Protein AF-A0A9D1LBN2-F1 (afdb_monomer)

InterPro domains:
  IPR000238 Ribosome-binding factor A [MF_00003] (2-89)
  IPR000238 Ribosome-binding factor A [PF02033] (3-90)
  IPR000238 Ribosome-binding factor A [PTHR33515] (2-89)
  IPR000238 Ribosome-binding factor A [TIGR00082] (3-89)
  IPR015946 K homology domain-like, alpha/beta [G3DSA:3.30.300.20] (1-90)
  IPR023799 Ribosome-binding factor A domain superfamily [SSF89919] (3-90)

Mean predicted aligned error: 8.24 Å

Foldseek 3Di:
DDPQVVVFVVLQVLLQVCCQPVVPDPLQPNPKHFPGWDADPVNQAIETDIDGPDDPRSVVVVVVVCVVCQVVSQVSCVVVDVDPHHHRYD

Structure (mmCIF, N/CA/C/O backbone):
data_AF-A0A9D1LBN2-F1
#
_entry.id   AF-A0A9D1LBN2-F1
#
loop_
_atom_site.group_PDB
_atom_site.id
_atom_site.type_symbol
_atom_site.label_atom_id
_atom_site.label_alt_id
_atom_site.label_comp_id
_atom_site.label_asym_id
_atom_site.label_entity_id
_atom_site.label_seq_id
_atom_site.pdbx_PDB_ins_code
_atom_site.Cartn_x
_atom_site.Cartn_y
_atom_site.Cartn_z
_atom_site.occupancy
_atom_site.B_iso_or_equiv
_atom_site.auth_seq_id
_atom_site.auth_comp_id
_atom_site.auth_asym_id
_atom_site.auth_atom_id
_atom_site.pdbx_PDB_model_num
ATOM 1 N N . MET A 1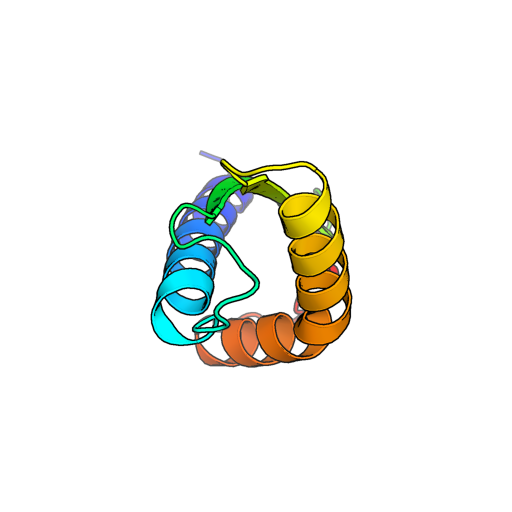 1 ? 14.596 13.517 -13.735 1.00 49.50 1 MET A N 1
ATOM 2 C CA . MET A 1 1 ? 13.243 12.919 -13.725 1.00 49.50 1 MET A CA 1
ATOM 3 C C . MET A 1 1 ? 13.398 11.422 -13.884 1.00 49.50 1 MET A C 1
ATOM 5 O O . MET A 1 1 ? 13.519 10.922 -15.000 1.00 49.50 1 MET A O 1
ATOM 9 N N . ASP A 1 2 ? 13.484 10.725 -12.761 1.00 73.31 2 ASP A N 1
ATOM 10 C CA . ASP A 1 2 ? 13.711 9.288 -12.705 1.00 73.31 2 ASP A CA 1
ATOM 11 C C . ASP A 1 2 ? 12.483 8.528 -13.220 1.00 73.31 2 ASP A C 1
ATOM 13 O O . ASP A 1 2 ? 11.339 8.829 -12.873 1.00 73.31 2 ASP A O 1
ATOM 17 N N . ARG A 1 3 ? 12.714 7.518 -14.067 1.00 70.69 3 ARG A N 1
ATOM 18 C CA . ARG A 1 3 ? 11.663 6.677 -14.675 1.00 70.69 3 ARG A CA 1
ATOM 19 C C . ARG A 1 3 ? 10.722 6.086 -13.618 1.00 70.69 3 ARG A C 1
ATOM 21 O O . ARG A 1 3 ? 9.522 5.960 -13.840 1.00 70.69 3 ARG A O 1
ATOM 28 N N . THR A 1 4 ? 11.283 5.784 -12.454 1.00 75.38 4 THR A N 1
ATOM 29 C CA . THR A 1 4 ? 10.618 5.250 -11.268 1.00 75.38 4 THR A CA 1
ATOM 30 C C . THR A 1 4 ? 9.576 6.204 -10.689 1.00 75.38 4 THR A C 1
ATOM 32 O O . THR A 1 4 ? 8.519 5.762 -10.257 1.00 75.38 4 THR A O 1
ATOM 35 N N . GLU A 1 5 ? 9.834 7.510 -10.711 1.00 78.31 5 GLU A N 1
ATOM 36 C CA . GLU A 1 5 ? 8.941 8.522 -10.135 1.00 78.31 5 GLU A CA 1
ATOM 37 C C . GLU A 1 5 ? 7.690 8.717 -11.001 1.00 78.31 5 GLU A C 1
ATOM 39 O O . GLU A 1 5 ? 6.573 8.799 -10.491 1.00 78.31 5 GLU A O 1
ATOM 44 N N 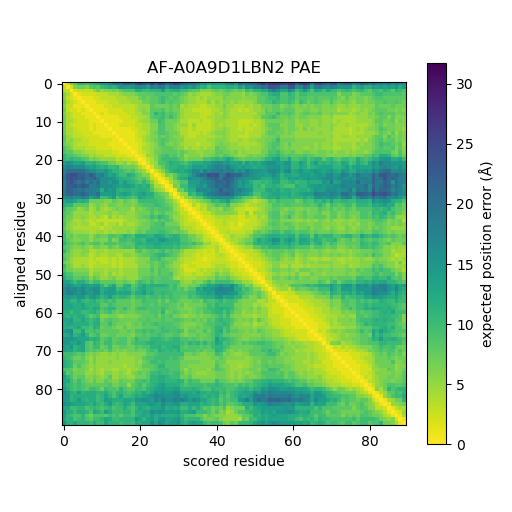. ARG A 1 6 ? 7.861 8.665 -12.331 1.00 78.44 6 ARG A N 1
ATOM 45 C CA . ARG A 1 6 ? 6.741 8.620 -13.285 1.00 78.44 6 ARG A CA 1
ATOM 46 C C . ARG A 1 6 ? 5.860 7.389 -13.068 1.00 78.44 6 ARG A C 1
ATOM 48 O O . ARG A 1 6 ? 4.642 7.515 -13.008 1.00 78.44 6 ARG A O 1
ATOM 55 N N . ILE A 1 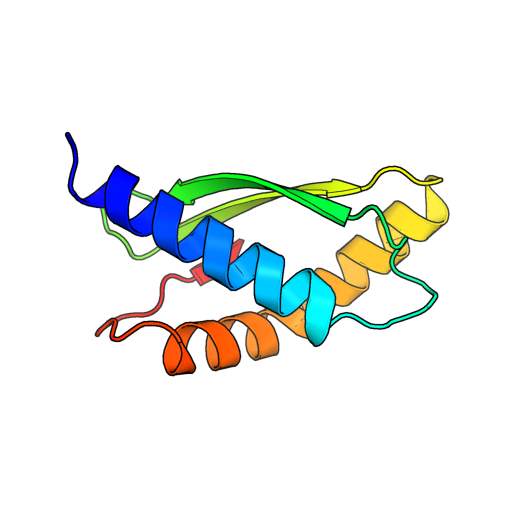7 ? 6.472 6.215 -12.909 1.00 79.69 7 ILE A N 1
ATOM 56 C CA . ILE A 1 7 ? 5.749 4.960 -12.643 1.00 79.69 7 ILE A CA 1
ATOM 57 C C . ILE A 1 7 ? 5.037 5.025 -11.284 1.00 79.69 7 ILE A C 1
ATOM 59 O O . ILE A 1 7 ? 3.889 4.603 -11.180 1.00 79.69 7 ILE A O 1
ATOM 63 N N . ALA A 1 8 ? 5.679 5.585 -10.254 1.00 80.56 8 ALA A N 1
ATOM 64 C CA . ALA A 1 8 ? 5.077 5.756 -8.934 1.00 80.56 8 ALA A CA 1
ATOM 65 C C . ALA A 1 8 ? 3.854 6.687 -8.971 1.00 80.56 8 ALA A C 1
ATOM 67 O O . ALA A 1 8 ? 2.846 6.393 -8.328 1.00 80.56 8 ALA A O 1
ATOM 68 N N . GLY A 1 9 ? 3.915 7.776 -9.744 1.00 83.06 9 GLY A N 1
ATOM 69 C CA . GLY A 1 9 ? 2.784 8.683 -9.953 1.00 83.06 9 GLY A CA 1
ATOM 70 C C . GLY A 1 9 ? 1.588 7.990 -10.610 1.00 83.06 9 GLY A C 1
ATOM 71 O O . GLY A 1 9 ? 0.465 8.087 -10.109 1.00 83.06 9 GLY A O 1
ATOM 72 N N . GLU A 1 10 ? 1.838 7.220 -11.670 1.00 81.50 10 GLU A N 1
ATOM 73 C CA . GLU A 1 10 ? 0.803 6.438 -12.358 1.00 81.50 10 GLU A CA 1
ATOM 74 C C . GLU A 1 10 ? 0.210 5.356 -11.445 1.00 81.50 10 GLU A C 1
ATOM 76 O O . GLU A 1 10 ? -1.014 5.244 -11.327 1.00 81.50 10 GLU A O 1
ATOM 81 N N . MET A 1 11 ? 1.054 4.619 -10.711 1.00 80.19 11 MET A N 1
ATOM 82 C CA . MET A 1 11 ? 0.592 3.647 -9.715 1.00 80.19 11 MET A CA 1
ATOM 83 C C . MET A 1 11 ? -0.258 4.299 -8.637 1.00 80.19 11 MET A C 1
ATOM 85 O O . MET A 1 11 ? -1.280 3.738 -8.259 1.00 80.19 11 MET A O 1
ATOM 89 N N . ARG A 1 12 ? 0.132 5.479 -8.145 1.00 82.69 12 ARG A N 1
ATOM 90 C CA . ARG A 1 12 ? -0.620 6.190 -7.108 1.00 82.69 12 ARG A CA 1
ATOM 91 C C . ARG A 1 12 ? -2.016 6.525 -7.597 1.00 82.69 12 ARG A C 1
ATOM 93 O O . ARG A 1 12 ? -2.978 6.333 -6.862 1.00 82.69 12 ARG A O 1
ATOM 100 N N . ARG A 1 13 ? -2.131 7.001 -8.834 1.00 83.06 13 ARG A N 1
ATOM 101 C CA . ARG A 1 13 ? -3.422 7.341 -9.429 1.00 83.06 13 ARG A CA 1
ATOM 102 C C . ARG A 1 13 ? -4.283 6.099 -9.649 1.00 83.06 13 ARG A C 1
ATOM 104 O O . ARG A 1 13 ? -5.448 6.109 -9.266 1.00 83.06 13 ARG A O 1
ATOM 111 N N . ALA A 1 14 ? -3.703 5.025 -10.184 1.00 80.31 14 ALA A N 1
ATOM 112 C CA . ALA A 1 14 ? -4.399 3.755 -10.378 1.00 80.31 14 ALA A CA 1
ATOM 113 C C . ALA A 1 14 ? -4.860 3.137 -9.047 1.00 80.31 14 ALA A C 1
ATOM 115 O O . ALA A 1 14 ? -6.009 2.717 -8.940 1.00 80.31 14 ALA A O 1
ATOM 116 N N . LEU A 1 15 ? -3.998 3.129 -8.027 1.00 78.00 15 LEU A N 1
ATOM 117 C CA . LEU A 1 15 ? -4.312 2.620 -6.691 1.00 78.00 15 LEU A CA 1
ATOM 118 C C . LEU A 1 15 ? -5.381 3.450 -5.994 1.00 78.00 15 LEU A C 1
ATOM 120 O O . LEU A 1 15 ? -6.289 2.866 -5.420 1.00 78.00 15 LEU A O 1
ATOM 124 N N . SER A 1 16 ? -5.311 4.781 -6.067 1.00 76.56 16 SER A N 1
ATOM 125 C CA . SER A 1 16 ? -6.369 5.648 -5.537 1.00 76.56 16 SER A CA 1
ATOM 126 C C . SER A 1 16 ? -7.714 5.376 -6.209 1.00 76.56 16 SER A C 1
ATOM 128 O O . SER A 1 16 ? -8.739 5.382 -5.536 1.00 76.56 16 SER A O 1
ATOM 130 N N . ASP A 1 17 ? -7.721 5.110 -7.516 1.00 78.44 17 ASP A N 1
ATOM 131 C CA . ASP A 1 17 ? -8.943 4.780 -8.250 1.00 78.44 17 ASP A CA 1
ATOM 132 C C . ASP A 1 17 ? -9.506 3.410 -7.838 1.00 78.44 17 ASP A C 1
ATOM 134 O O . ASP A 1 17 ? -10.694 3.304 -7.550 1.00 78.44 17 ASP A O 1
ATOM 138 N N . ILE A 1 18 ? -8.647 2.388 -7.712 1.00 76.50 18 ILE A N 1
ATOM 139 C CA . ILE A 1 18 ? -9.026 1.051 -7.220 1.00 76.50 18 ILE A CA 1
ATOM 140 C C . ILE A 1 18 ? -9.550 1.140 -5.782 1.00 76.50 18 ILE A C 1
ATOM 142 O O . ILE A 1 18 ? -10.591 0.574 -5.470 1.00 76.50 18 ILE A O 1
ATOM 146 N N . LEU A 1 19 ? -8.886 1.899 -4.905 1.00 72.81 19 LEU A N 1
ATOM 147 C CA . LEU A 1 19 ? -9.354 2.080 -3.530 1.00 72.81 19 LEU A CA 1
ATOM 148 C C . LEU A 1 19 ? -10.749 2.712 -3.483 1.00 72.81 19 LEU A C 1
ATOM 150 O O . LEU A 1 19 ? -11.559 2.355 -2.639 1.00 72.81 19 LEU A O 1
ATOM 154 N N . ARG A 1 20 ? -11.023 3.666 -4.377 1.00 68.62 20 ARG A N 1
ATOM 155 C CA . ARG A 1 20 ? -12.264 4.446 -4.363 1.00 68.62 20 ARG A CA 1
ATOM 156 C C . ARG A 1 20 ? -13.434 3.742 -5.056 1.00 68.62 20 ARG A C 1
ATOM 158 O O . ARG A 1 20 ? -14.573 3.939 -4.641 1.00 68.62 20 ARG A O 1
ATOM 165 N N . ASN A 1 21 ? -13.171 2.970 -6.112 1.00 65.88 21 ASN A N 1
ATOM 166 C CA . ASN A 1 21 ? -14.202 2.252 -6.872 1.00 65.88 21 ASN A CA 1
ATOM 167 C C . ASN A 1 21 ? -14.438 0.826 -6.372 1.00 65.88 21 ASN A C 1
ATOM 169 O O . ASN A 1 21 ? -15.589 0.400 -6.298 1.00 65.88 21 ASN A O 1
ATOM 173 N N . ASP A 1 22 ? -13.366 0.105 -6.048 1.00 59.38 22 ASP A N 1
ATOM 174 C CA . ASP A 1 22 ? -13.402 -1.330 -5.749 1.00 59.38 22 ASP A CA 1
ATOM 175 C C . ASP A 1 22 ? -13.483 -1.606 -4.243 1.00 59.38 22 ASP A C 1
ATOM 177 O O . ASP A 1 22 ? -14.153 -2.538 -3.806 1.00 59.38 22 ASP A O 1
ATOM 181 N N . LEU A 1 23 ? -12.869 -0.752 -3.417 1.00 60.12 23 LEU A N 1
ATOM 182 C CA . LEU A 1 23 ? -12.922 -0.862 -1.957 1.00 60.12 23 LEU A CA 1
ATOM 183 C C . LEU A 1 23 ? -14.142 -0.111 -1.389 1.00 60.12 23 LEU A C 1
ATOM 185 O O . LEU A 1 23 ? -14.029 0.868 -0.654 1.00 60.12 23 LEU A O 1
ATOM 189 N N . LYS A 1 24 ? -15.343 -0.585 -1.727 1.00 52.09 24 LYS A N 1
ATOM 190 C CA . LYS A 1 24 ? -16.590 -0.191 -1.052 1.00 52.09 24 LYS A CA 1
ATOM 191 C C . LYS A 1 24 ? -16.911 -1.180 0.062 1.00 52.09 24 LYS A C 1
ATOM 193 O O . LYS A 1 24 ? -17.878 -1.929 -0.034 1.00 52.09 24 LYS A O 1
ATOM 198 N N . ASP A 1 25 ? -16.095 -1.192 1.109 1.00 52.72 25 ASP A N 1
ATOM 199 C CA . ASP A 1 25 ? -16.417 -1.946 2.319 1.00 52.72 25 ASP A CA 1
ATOM 200 C C . ASP A 1 25 ? -16.704 -0.965 3.468 1.00 52.72 25 ASP A C 1
ATOM 202 O O . ASP A 1 25 ? -15.864 -0.108 3.739 1.00 52.72 25 ASP A O 1
ATOM 206 N N . PRO A 1 26 ? -17.860 -1.052 4.153 1.00 52.50 26 PRO A N 1
ATOM 207 C CA . PRO A 1 26 ? -18.236 -0.145 5.245 1.00 52.50 26 PRO A CA 1
ATOM 208 C C . PRO A 1 26 ? -17.291 -0.195 6.460 1.00 52.50 26 PRO A C 1
ATOM 210 O O . PRO A 1 26 ? -17.421 0.627 7.362 1.00 52.50 2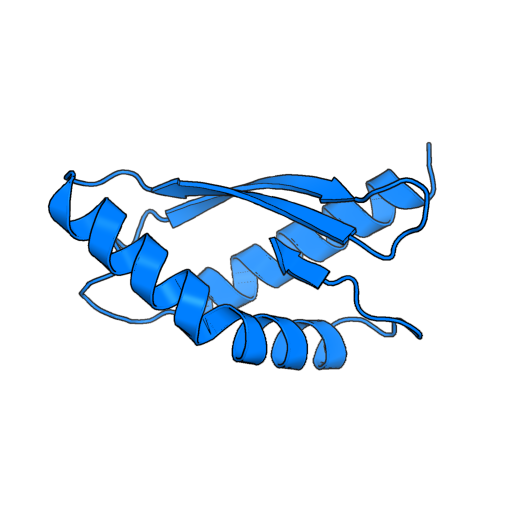6 PRO A O 1
ATOM 213 N N . ARG A 1 27 ? -16.346 -1.145 6.501 1.00 53.81 27 ARG A N 1
ATOM 214 C CA . ARG A 1 27 ? -15.284 -1.243 7.521 1.00 53.81 27 ARG A CA 1
ATOM 215 C C . ARG A 1 27 ? -14.017 -0.472 7.165 1.00 53.81 27 ARG A C 1
ATOM 217 O O . ARG A 1 27 ? -13.102 -0.383 7.982 1.00 53.81 27 ARG A O 1
ATOM 224 N N . ILE A 1 28 ? -13.935 0.025 5.936 1.00 57.19 28 ILE A N 1
ATOM 225 C CA . ILE A 1 28 ? -12.831 0.842 5.459 1.00 57.19 28 ILE A CA 1
ATOM 226 C C . ILE A 1 28 ? -13.384 2.255 5.347 1.00 57.19 28 ILE A C 1
ATOM 228 O O . ILE A 1 28 ? -14.266 2.508 4.526 1.00 57.19 28 ILE A O 1
ATOM 232 N N . PRO A 1 29 ? -12.904 3.189 6.172 1.00 55.19 29 PRO A N 1
ATOM 233 C CA . PRO A 1 29 ? -13.467 4.519 6.188 1.00 55.19 29 PRO A CA 1
ATOM 234 C C . PRO A 1 29 ? -13.236 5.166 4.828 1.00 55.19 29 PRO A C 1
ATOM 236 O O . PRO A 1 29 ? -12.141 5.090 4.254 1.00 55.19 29 PRO A O 1
ATOM 239 N N . THR A 1 30 ? -14.271 5.845 4.337 1.00 54.50 30 THR A N 1
ATOM 240 C CA . THR A 1 30 ? -14.356 6.509 3.023 1.00 54.50 30 THR A CA 1
ATOM 241 C C . THR A 1 30 ? -13.207 7.500 2.756 1.00 54.50 30 THR A C 1
ATOM 243 O O . THR A 1 30 ? -12.997 7.944 1.630 1.00 54.50 30 THR A O 1
ATOM 246 N N . VAL A 1 31 ? -12.430 7.832 3.789 1.00 58.53 31 VAL A N 1
ATOM 247 C CA . VAL A 1 31 ? -11.272 8.735 3.806 1.00 58.53 31 VAL A CA 1
ATOM 248 C C . VAL A 1 31 ? -9.927 7.993 3.860 1.00 58.53 31 VAL A C 1
ATOM 250 O O . VAL A 1 31 ? -8.962 8.469 4.459 1.00 58.53 31 VAL A O 1
ATOM 253 N N . THR A 1 32 ? -9.828 6.825 3.223 1.00 65.81 32 THR A N 1
ATOM 254 C CA . THR A 1 32 ? -8.539 6.140 3.037 1.00 65.81 32 THR A CA 1
ATOM 255 C C . THR A 1 32 ? -7.853 6.656 1.774 1.00 65.81 32 THR A C 1
ATOM 257 O O . THR A 1 32 ? -8.367 6.499 0.669 1.00 65.81 32 THR A O 1
ATOM 260 N N . SER A 1 33 ? -6.698 7.307 1.922 1.00 68.56 33 SER A N 1
ATOM 261 C CA . SER A 1 33 ? -5.960 7.919 0.808 1.00 68.56 33 SER A CA 1
ATOM 262 C C . SER A 1 33 ? -4.532 7.400 0.709 1.00 68.56 33 SER A C 1
ATOM 264 O O . SER A 1 33 ? -3.828 7.261 1.709 1.00 68.56 33 SER A O 1
ATOM 266 N N . VAL A 1 34 ? -4.074 7.174 -0.525 1.00 77.69 34 VAL A N 1
ATOM 267 C CA . VAL A 1 34 ? -2.677 6.824 -0.804 1.00 77.69 34 VAL A CA 1
ATOM 268 C C . VAL A 1 34 ? -1.820 8.086 -0.705 1.00 77.69 34 VAL A C 1
ATOM 270 O O . VAL A 1 34 ? -1.875 8.987 -1.555 1.00 77.69 34 VAL A O 1
ATOM 273 N N . THR A 1 35 ? -1.018 8.158 0.352 1.00 78.56 35 THR A N 1
ATOM 274 C CA . THR A 1 35 ? -0.131 9.288 0.633 1.00 78.56 35 THR A CA 1
ATOM 275 C C . THR A 1 35 ? 1.102 9.238 -0.252 1.00 78.56 35 THR A C 1
ATOM 277 O O . THR A 1 35 ? 1.486 10.256 -0.828 1.00 78.56 35 THR A O 1
ATOM 280 N N . ASN A 1 36 ? 1.727 8.066 -0.376 1.00 79.38 36 ASN A N 1
ATOM 281 C CA . ASN A 1 36 ? 2.965 7.928 -1.133 1.00 79.38 36 ASN A CA 1
ATOM 282 C C . ASN A 1 36 ? 3.197 6.489 -1.603 1.00 79.38 36 ASN A C 1
ATOM 284 O O . ASN A 1 36 ? 2.712 5.546 -0.982 1.00 79.38 36 ASN A O 1
ATOM 288 N N . ILE A 1 37 ? 3.969 6.318 -2.673 1.00 80.06 37 ILE A N 1
ATOM 289 C CA . ILE A 1 37 ? 4.408 5.008 -3.157 1.00 80.06 37 ILE A CA 1
ATOM 290 C C . ILE A 1 37 ? 5.907 5.072 -3.390 1.00 80.06 37 ILE A C 1
ATOM 292 O O . ILE A 1 37 ? 6.386 5.857 -4.207 1.00 80.06 37 ILE A O 1
ATOM 296 N N . LYS A 1 38 ? 6.648 4.216 -2.690 1.00 80.69 38 LYS A N 1
ATOM 297 C CA . LYS A 1 38 ? 8.078 4.023 -2.917 1.00 80.69 38 LYS A CA 1
ATOM 298 C C . LYS A 1 38 ? 8.306 2.726 -3.664 1.00 80.69 38 LYS A C 1
ATOM 300 O O . LYS A 1 38 ? 8.159 1.642 -3.108 1.00 80.69 38 LYS A O 1
ATOM 305 N N . LEU A 1 39 ? 8.729 2.854 -4.911 1.00 79.88 39 LEU A N 1
ATOM 306 C CA . LEU A 1 39 ? 9.242 1.737 -5.688 1.00 79.88 39 LEU A CA 1
ATOM 307 C C . LEU A 1 39 ? 10.716 1.510 -5.346 1.00 79.88 39 LEU A C 1
ATOM 309 O O . LEU A 1 39 ? 11.499 2.456 -5.240 1.00 79.88 39 LEU A O 1
ATOM 313 N N . ALA A 1 40 ? 11.096 0.249 -5.169 1.00 78.94 40 ALA A N 1
ATOM 314 C CA . ALA A 1 40 ? 12.493 -0.136 -5.049 1.00 78.94 40 ALA A CA 1
ATOM 315 C C . ALA A 1 40 ? 13.233 0.105 -6.376 1.00 78.94 40 ALA A C 1
ATOM 317 O O . ALA A 1 40 ? 12.636 0.030 -7.450 1.00 78.94 40 ALA A O 1
ATOM 318 N N . LYS A 1 41 ? 14.554 0.332 -6.308 1.00 71.25 41 LYS A N 1
ATOM 319 C CA . LYS A 1 41 ? 15.422 0.505 -7.493 1.00 71.25 41 LYS A CA 1
ATOM 320 C C . LYS A 1 41 ? 15.315 -0.650 -8.495 1.00 71.25 41 LYS A C 1
ATOM 322 O O . LYS A 1 41 ? 15.465 -0.425 -9.687 1.00 71.25 41 LYS A O 1
ATOM 327 N N . ASP A 1 42 ? 15.026 -1.855 -8.008 1.00 72.94 42 ASP A N 1
ATOM 328 C CA . ASP A 1 42 ? 14.880 -3.065 -8.823 1.00 72.94 42 ASP A CA 1
ATOM 329 C C . ASP A 1 42 ? 13.462 -3.247 -9.402 1.00 72.94 42 ASP A C 1
ATOM 331 O O . ASP A 1 42 ? 13.187 -4.244 -10.057 1.00 72.94 42 ASP A O 1
ATOM 335 N N . LEU A 1 43 ? 12.525 -2.323 -9.130 1.00 68.12 43 LEU A N 1
ATOM 336 C CA . LEU A 1 43 ? 11.113 -2.372 -9.558 1.00 68.12 43 LEU A CA 1
ATOM 337 C C . LEU A 1 43 ? 10.349 -3.651 -9.150 1.00 68.12 43 LEU A C 1
ATOM 339 O O . LEU A 1 43 ? 9.206 -3.831 -9.556 1.00 68.12 43 LEU A O 1
ATOM 343 N N . LYS A 1 44 ? 10.953 -4.515 -8.324 1.00 69.88 44 LYS A N 1
ATOM 344 C CA . LYS A 1 44 ? 10.348 -5.740 -7.783 1.00 69.88 44 LYS A CA 1
ATOM 345 C C . LYS A 1 44 ? 9.520 -5.524 -6.526 1.00 69.88 44 LYS A C 1
ATOM 347 O O . LYS A 1 44 ? 8.679 -6.358 -6.230 1.00 69.88 44 LYS A O 1
ATOM 352 N N . TYR A 1 45 ? 9.735 -4.427 -5.806 1.00 75.12 45 TYR A N 1
ATOM 353 C CA . TYR A 1 45 ? 9.013 -4.123 -4.571 1.00 75.12 45 TYR A CA 1
ATOM 354 C C . TYR A 1 45 ? 8.436 -2.716 -4.618 1.00 75.12 45 TYR A C 1
ATOM 356 O O . TYR A 1 45 ? 9.111 -1.771 -5.038 1.00 75.12 45 TYR A O 1
ATOM 364 N N . ALA A 1 46 ? 7.200 -2.581 -4.155 1.00 78.94 46 ALA A N 1
ATOM 365 C CA . ALA A 1 46 ? 6.480 -1.326 -4.047 1.00 78.94 46 ALA A CA 1
ATOM 366 C C . ALA A 1 46 ? 5.942 -1.187 -2.620 1.00 78.94 46 ALA A C 1
ATOM 368 O O . ALA A 1 46 ? 5.082 -1.953 -2.196 1.00 78.94 46 ALA A O 1
ATOM 369 N N . LYS A 1 47 ? 6.449 -0.199 -1.881 1.00 81.50 47 LYS A N 1
ATOM 370 C CA . LYS A 1 47 ? 5.923 0.175 -0.566 1.00 81.50 47 LYS A CA 1
ATOM 371 C C . LYS A 1 47 ? 4.836 1.214 -0.742 1.00 81.50 47 LYS A C 1
ATOM 373 O O . LYS A 1 47 ? 5.119 2.312 -1.236 1.00 81.50 47 LYS A O 1
ATOM 378 N N . VAL A 1 48 ? 3.620 0.883 -0.330 1.00 80.25 48 VAL A N 1
ATOM 379 C CA . VAL A 1 48 ? 2.471 1.787 -0.442 1.00 80.25 48 VAL A CA 1
ATOM 380 C C . VAL A 1 48 ? 2.156 2.364 0.931 1.00 80.25 48 VAL A C 1
ATOM 382 O O . VAL A 1 48 ? 1.827 1.653 1.872 1.00 80.25 48 VAL A O 1
ATOM 385 N N . TYR A 1 49 ? 2.245 3.684 1.042 1.00 80.81 49 TYR A N 1
ATOM 386 C CA . TYR A 1 49 ? 1.880 4.412 2.247 1.00 80.81 49 TYR A CA 1
ATOM 387 C C . TYR A 1 49 ? 0.440 4.883 2.127 1.00 80.81 49 TYR A C 1
ATOM 389 O O . TYR A 1 49 ? 0.113 5.736 1.296 1.00 80.81 49 TYR A O 1
ATOM 397 N N . ILE A 1 50 ? -0.405 4.330 2.985 1.00 76.00 50 ILE A N 1
ATOM 398 C CA . ILE A 1 50 ? -1.808 4.696 3.124 1.00 76.00 50 ILE A CA 1
ATOM 399 C C . ILE A 1 50 ? -2.031 5.480 4.416 1.00 76.00 50 ILE A C 1
ATOM 401 O O . ILE A 1 50 ? -1.555 5.094 5.484 1.00 76.00 50 ILE A O 1
ATOM 405 N N . SER A 1 51 ? -2.799 6.559 4.311 1.00 72.75 51 SER A N 1
ATOM 406 C CA . SER A 1 51 ? -3.372 7.253 5.459 1.00 72.75 51 SER A CA 1
ATOM 407 C C . SER A 1 51 ? -4.845 6.908 5.553 1.00 72.75 51 SER A C 1
ATOM 409 O O . SER A 1 51 ? -5.608 7.119 4.612 1.00 72.75 51 SER A O 1
ATOM 411 N N . ILE A 1 52 ? -5.226 6.390 6.713 1.00 73.88 52 ILE A N 1
ATOM 412 C CA . ILE A 1 52 ? -6.605 6.091 7.077 1.00 73.88 52 ILE A CA 1
ATOM 413 C C . ILE A 1 52 ? -6.988 7.108 8.148 1.00 73.88 52 ILE A C 1
ATOM 415 O O . ILE A 1 52 ? -6.381 7.118 9.224 1.00 73.88 52 ILE A O 1
ATOM 419 N N . TYR A 1 53 ? -7.949 7.978 7.845 1.00 69.69 53 TYR A N 1
ATOM 420 C CA . TYR A 1 53 ? -8.471 8.945 8.808 1.00 69.69 53 TYR A CA 1
ATOM 421 C C . TYR A 1 53 ? -9.682 8.350 9.537 1.00 69.69 53 TYR A C 1
ATOM 423 O O . TYR A 1 53 ? -10.823 8.621 9.179 1.00 69.69 53 TYR A O 1
ATOM 431 N N . ALA A 1 54 ? -9.426 7.475 10.513 1.00 66.75 54 ALA A N 1
ATOM 432 C CA . ALA A 1 54 ? -10.462 6.852 11.337 1.00 66.75 54 ALA A CA 1
ATOM 433 C C . ALA A 1 54 ? -9.932 6.332 12.674 1.00 66.75 54 ALA A C 1
ATOM 435 O O . ALA A 1 54 ? -8.727 6.407 12.944 1.00 66.75 54 ALA A O 1
ATOM 436 N N . GLY A 1 55 ? -10.845 5.802 13.495 1.00 70.81 55 GLY A N 1
ATOM 437 C CA . GLY A 1 55 ? -10.536 5.190 14.783 1.00 70.81 55 GLY A CA 1
ATOM 438 C C . GLY A 1 55 ? -9.605 3.976 14.671 1.00 70.81 55 GLY A C 1
ATOM 439 O O . GLY A 1 55 ? -9.428 3.385 13.604 1.00 70.81 55 GLY A O 1
ATOM 440 N N . GLU A 1 56 ? -8.990 3.590 15.792 1.00 70.69 56 GLU A N 1
ATOM 441 C CA . GLU A 1 56 ? -8.032 2.473 15.849 1.00 70.69 56 GLU A CA 1
ATOM 442 C C . GLU A 1 56 ? -8.606 1.134 15.357 1.00 70.69 56 GLU A C 1
ATOM 444 O O . GLU A 1 56 ? -7.891 0.359 14.714 1.00 70.69 56 GLU A O 1
ATOM 449 N N . GLU A 1 57 ? -9.889 0.870 15.617 1.00 69.50 57 GLU A N 1
ATOM 450 C CA . GLU A 1 57 ? -10.577 -0.350 15.176 1.00 69.50 57 GLU A CA 1
ATOM 451 C C . GLU A 1 57 ? -10.702 -0.430 13.652 1.00 69.50 57 GLU A C 1
ATOM 453 O O . GLU A 1 57 ? -10.303 -1.428 13.047 1.00 69.50 57 GLU A O 1
ATOM 458 N N . GLU A 1 58 ? -11.159 0.646 13.012 1.00 70.06 58 GLU A N 1
ATOM 459 C CA . GLU A 1 58 ? -11.227 0.744 11.551 1.00 70.06 58 GLU A CA 1
ATOM 460 C C . GLU A 1 58 ? -9.839 0.685 10.922 1.00 70.06 58 GLU A C 1
ATOM 462 O O . GLU A 1 58 ? -9.657 0.073 9.871 1.00 70.06 58 GLU A O 1
ATOM 467 N N . LYS A 1 59 ? -8.823 1.248 11.585 1.00 70.50 59 LYS A N 1
ATOM 468 C CA . LYS A 1 59 ? -7.435 1.140 11.128 1.00 70.50 59 LYS A CA 1
ATOM 469 C C . LYS A 1 59 ? -6.988 -0.319 11.060 1.00 70.50 59 LYS A C 1
ATOM 471 O O . LYS A 1 59 ? -6.411 -0.724 10.052 1.00 70.50 59 LYS A O 1
ATOM 476 N N . LYS A 1 60 ? -7.273 -1.119 12.094 1.00 71.88 60 LYS A N 1
ATOM 477 C CA . LYS A 1 60 ? -6.970 -2.562 12.107 1.00 71.88 60 LYS A CA 1
ATOM 478 C C . LYS A 1 60 ? -7.789 -3.326 11.068 1.00 71.88 60 LYS A C 1
ATOM 480 O O . LYS A 1 60 ? -7.221 -4.161 10.364 1.00 71.88 60 LYS A O 1
ATOM 485 N N . ALA A 1 61 ? -9.081 -3.026 10.944 1.00 71.06 61 ALA A N 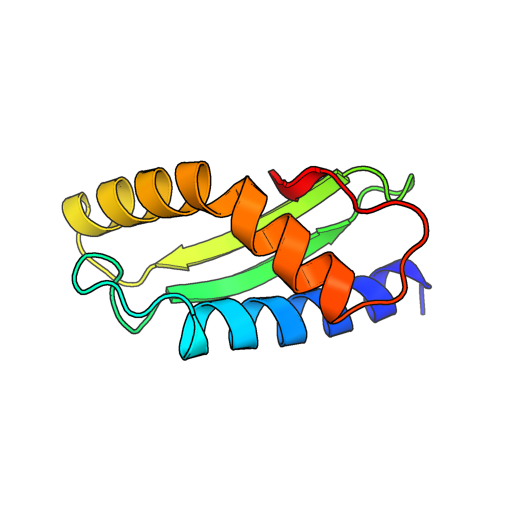1
ATOM 486 C CA . ALA A 1 61 ? -9.960 -3.663 9.967 1.00 71.06 61 ALA A CA 1
ATOM 487 C C . ALA A 1 61 ? -9.513 -3.375 8.525 1.00 71.06 61 ALA A C 1
ATOM 489 O O . ALA A 1 61 ? -9.381 -4.300 7.725 1.00 71.06 61 ALA A O 1
ATOM 490 N N . ALA A 1 62 ? -9.179 -2.123 8.214 1.00 69.75 62 ALA A N 1
ATOM 491 C CA . ALA A 1 62 ? -8.653 -1.718 6.918 1.00 69.75 62 ALA A CA 1
ATOM 492 C C . ALA A 1 62 ? -7.289 -2.354 6.626 1.00 69.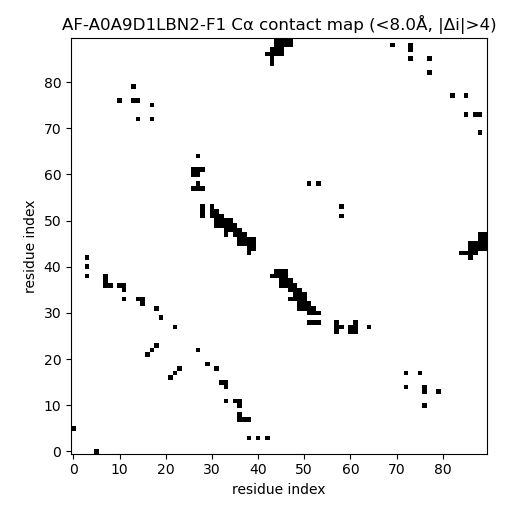75 62 ALA A C 1
ATOM 494 O O . ALA A 1 62 ? -7.049 -2.785 5.503 1.00 69.75 62 ALA A O 1
ATOM 495 N N . LEU A 1 63 ? -6.407 -2.484 7.621 1.00 71.69 63 LEU A N 1
ATOM 496 C CA . LEU A 1 63 ? -5.108 -3.143 7.445 1.00 71.69 63 LEU A CA 1
ATOM 497 C C . LEU A 1 63 ? -5.266 -4.648 7.174 1.00 71.69 63 LEU A C 1
ATOM 499 O O . LEU A 1 63 ? -4.555 -5.203 6.335 1.00 71.69 63 LEU A O 1
ATOM 503 N N . ALA A 1 64 ? -6.226 -5.302 7.835 1.00 72.69 64 ALA A N 1
ATOM 504 C CA . ALA A 1 64 ? -6.586 -6.693 7.567 1.00 72.69 64 ALA A CA 1
ATOM 505 C C . ALA A 1 64 ? -7.216 -6.863 6.175 1.00 72.69 64 ALA A C 1
ATOM 507 O O . ALA A 1 64 ? -6.818 -7.757 5.425 1.00 72.69 64 ALA A O 1
ATOM 508 N N . ALA A 1 65 ? -8.133 -5.970 5.797 1.00 68.94 65 ALA A N 1
ATOM 509 C CA . ALA A 1 65 ? -8.753 -5.965 4.479 1.00 68.94 65 ALA A CA 1
ATOM 510 C C . ALA A 1 65 ? -7.725 -5.702 3.371 1.00 68.94 65 ALA A C 1
ATOM 512 O O . ALA A 1 65 ? -7.730 -6.396 2.365 1.00 68.94 65 ALA A O 1
ATOM 513 N N . LEU A 1 66 ? -6.788 -4.772 3.560 1.00 70.44 66 LEU A N 1
ATOM 514 C CA . LEU A 1 66 ? -5.711 -4.498 2.604 1.00 70.44 66 LEU A CA 1
ATOM 515 C C . LEU A 1 66 ? -4.733 -5.666 2.481 1.00 70.44 66 LEU A C 1
ATOM 517 O O . LEU A 1 66 ? -4.312 -5.980 1.369 1.00 70.44 66 LEU A O 1
ATOM 521 N N . ARG A 1 67 ? -4.413 -6.349 3.588 1.00 71.19 67 ARG A N 1
ATOM 522 C CA . ARG A 1 67 ? -3.618 -7.586 3.547 1.00 71.19 67 ARG A CA 1
ATOM 523 C C . ARG A 1 67 ? -4.319 -8.685 2.747 1.00 71.19 67 ARG A C 1
ATOM 525 O O . ARG A 1 67 ? -3.667 -9.331 1.934 1.00 71.19 67 ARG A O 1
ATOM 532 N N . GLY A 1 68 ? -5.629 -8.868 2.927 1.00 67.31 68 GLY A N 1
ATOM 533 C CA . GLY A 1 68 ? -6.422 -9.820 2.135 1.00 67.31 68 GLY A CA 1
ATOM 534 C C . GLY A 1 68 ? -6.575 -9.403 0.667 1.00 67.31 68 GLY A C 1
ATOM 535 O O . GLY A 1 68 ? -6.475 -10.227 -0.241 1.00 67.31 68 GLY A O 1
ATOM 536 N N . SER A 1 69 ? -6.732 -8.105 0.423 1.00 66.81 69 SER A N 1
ATOM 537 C CA . SER A 1 69 ? -6.919 -7.513 -0.903 1.00 66.81 69 SER A CA 1
ATOM 538 C C . SER A 1 69 ? -5.615 -7.292 -1.666 1.00 66.81 69 SER A C 1
ATOM 540 O O . SER A 1 69 ? -5.667 -6.890 -2.825 1.00 66.81 69 SER A O 1
ATOM 542 N N . GLY A 1 70 ? -4.444 -7.590 -1.092 1.00 68.38 70 GLY A N 1
ATOM 543 C CA . GLY A 1 70 ? -3.154 -7.452 -1.776 1.00 68.38 70 GLY A CA 1
ATOM 544 C C . GLY A 1 70 ? -3.100 -8.221 -3.102 1.00 68.38 70 GLY A C 1
ATOM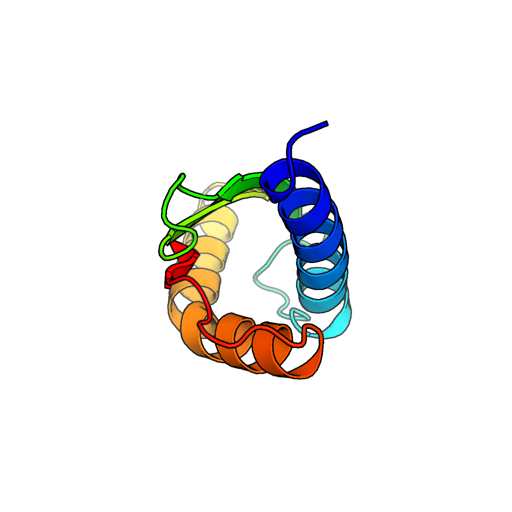 545 O O . GLY A 1 70 ? -2.621 -7.698 -4.108 1.00 68.38 70 GLY A O 1
ATOM 546 N N . GLY A 1 71 ? -3.683 -9.425 -3.150 1.00 69.06 71 GLY A N 1
ATOM 547 C CA . GLY A 1 71 ? -3.808 -10.207 -4.386 1.00 69.06 71 GLY A CA 1
ATOM 548 C C . GLY A 1 71 ? -4.764 -9.580 -5.409 1.00 69.06 71 GLY A C 1
ATOM 549 O O . GLY A 1 71 ? -4.473 -9.569 -6.607 1.00 69.06 71 GLY A O 1
ATOM 550 N N . PHE A 1 72 ? -5.873 -9.003 -4.941 1.00 74.25 72 PHE A N 1
ATOM 551 C CA . PHE A 1 72 ? -6.838 -8.312 -5.793 1.00 74.25 72 PHE A CA 1
ATOM 552 C C . PHE A 1 72 ? -6.244 -7.031 -6.387 1.00 74.25 72 PHE A C 1
ATOM 554 O O . PHE A 1 72 ? -6.272 -6.837 -7.600 1.00 74.25 72 PHE A O 1
ATOM 561 N N . ILE A 1 73 ? -5.614 -6.208 -5.547 1.00 73.69 73 ILE A N 1
ATOM 562 C CA . ILE A 1 73 ? -4.925 -4.978 -5.940 1.00 73.69 73 ILE A CA 1
ATOM 563 C C . ILE A 1 73 ? -3.831 -5.290 -6.964 1.00 73.69 73 ILE A C 1
ATOM 565 O O . ILE A 1 73 ? -3.720 -4.594 -7.970 1.00 73.69 73 ILE A O 1
ATOM 569 N N . ARG A 1 74 ? -3.069 -6.372 -6.761 1.00 73.12 74 ARG A N 1
ATOM 570 C CA . ARG A 1 74 ? -2.067 -6.853 -7.720 1.00 73.12 74 ARG A CA 1
ATOM 571 C C . ARG A 1 74 ? -2.707 -7.199 -9.071 1.00 73.12 74 ARG A C 1
ATOM 573 O O . ARG A 1 74 ? -2.216 -6.773 -10.114 1.00 73.12 74 ARG A O 1
ATOM 580 N N . LYS A 1 75 ? -3.832 -7.917 -9.077 1.00 75.12 75 LYS A N 1
ATOM 581 C CA . LYS A 1 75 ? -4.554 -8.261 -10.313 1.00 75.12 75 LYS A CA 1
ATOM 582 C C . LYS A 1 75 ? -5.108 -7.018 -11.024 1.00 75.12 75 LYS A C 1
ATOM 584 O O . LYS A 1 75 ? -4.920 -6.879 -12.229 1.00 75.12 75 LYS A O 1
ATOM 589 N N . ALA A 1 76 ? -5.723 -6.099 -10.283 1.00 75.62 76 ALA A N 1
ATOM 590 C CA . ALA A 1 76 ? -6.280 -4.857 -10.814 1.00 75.62 76 ALA A CA 1
ATOM 591 C C . ALA A 1 76 ? -5.189 -3.919 -11.367 1.00 75.62 76 ALA A C 1
ATOM 593 O O . ALA A 1 76 ? -5.340 -3.363 -12.456 1.00 75.62 76 ALA A O 1
ATOM 594 N N . LEU A 1 77 ? -4.048 -3.800 -10.678 1.00 75.31 77 LEU A N 1
ATOM 595 C CA . LEU A 1 77 ? -2.878 -3.068 -11.176 1.00 75.31 77 LEU A CA 1
ATOM 596 C C . LEU A 1 77 ? -2.309 -3.691 -12.451 1.00 75.31 77 LEU A C 1
ATOM 598 O O . LEU A 1 77 ? -1.978 -2.954 -13.372 1.00 75.31 77 LEU A O 1
ATOM 602 N N . GLY A 1 78 ? -2.225 -5.021 -12.535 1.00 71.62 78 GLY A N 1
ATOM 603 C CA . GLY A 1 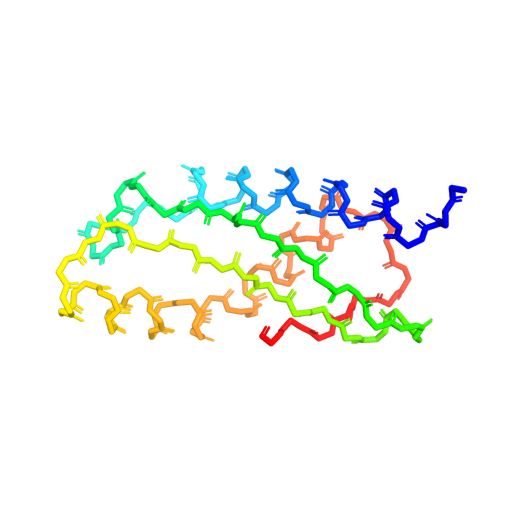78 ? -1.773 -5.713 -13.748 1.00 71.62 78 GLY A CA 1
ATOM 604 C C . GLY A 1 78 ? -2.711 -5.564 -14.943 1.00 71.62 78 GLY A C 1
ATOM 605 O O . GLY A 1 78 ? -2.260 -5.651 -16.079 1.00 71.62 78 GLY A O 1
ATOM 606 N N . GLN A 1 79 ? -3.999 -5.300 -14.707 1.00 72.69 79 GLN A N 1
ATOM 607 C CA . GLN A 1 79 ? -4.947 -4.971 -15.774 1.0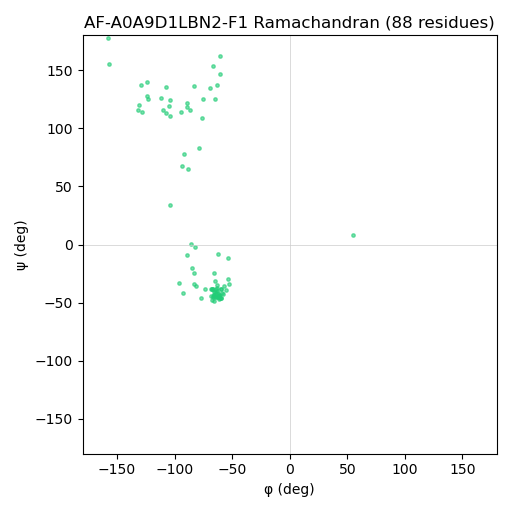0 72.69 79 GLN A CA 1
ATOM 608 C C . GLN A 1 79 ? -4.875 -3.501 -16.198 1.00 72.69 79 GLN A C 1
ATOM 610 O O . GLN A 1 79 ? -5.032 -3.204 -17.380 1.00 72.69 79 GLN A O 1
ATOM 615 N N . LYS A 1 80 ? -4.635 -2.577 -15.258 1.00 69.69 80 LYS A N 1
ATOM 616 C CA . LYS A 1 80 ? -4.536 -1.139 -15.559 1.00 69.69 80 LYS A CA 1
ATOM 617 C C . LYS A 1 80 ? -3.159 -0.706 -16.064 1.00 69.69 80 LYS A C 1
ATOM 619 O O . LYS A 1 80 ? -3.065 0.317 -16.736 1.00 69.69 80 LYS A O 1
ATOM 624 N N . MET A 1 81 ? -2.097 -1.442 -15.741 1.00 67.38 81 MET A N 1
ATOM 625 C CA . MET A 1 81 ? -0.725 -1.084 -16.088 1.00 67.38 81 MET A CA 1
ATOM 626 C C . MET A 1 81 ? -0.058 -2.207 -16.887 1.00 67.38 81 MET A C 1
ATOM 628 O O . MET A 1 81 ? 0.028 -3.345 -16.435 1.00 67.38 81 MET A O 1
ATOM 632 N N . ILE A 1 82 ? 0.470 -1.871 -18.068 1.00 58.34 82 ILE A N 1
ATOM 633 C CA . ILE A 1 82 ? 1.231 -2.802 -18.913 1.00 58.34 82 ILE A CA 1
ATOM 634 C C . ILE A 1 82 ? 2.654 -2.905 -18.348 1.00 58.34 82 ILE A C 1
ATOM 636 O O . ILE A 1 82 ? 3.570 -2.203 -18.777 1.00 58.34 82 ILE A O 1
ATOM 640 N N . ILE A 1 83 ? 2.836 -3.751 -17.337 1.00 63.25 83 ILE A N 1
ATOM 641 C CA . ILE A 1 83 ? 4.132 -4.002 -16.694 1.00 63.25 83 ILE A CA 1
ATOM 642 C C . ILE A 1 83 ? 4.463 -5.491 -16.738 1.00 63.25 83 ILE A C 1
ATOM 644 O O . ILE A 1 83 ? 3.676 -6.337 -16.328 1.00 63.25 83 ILE A O 1
ATOM 648 N N . ARG A 1 84 ? 5.664 -5.801 -17.242 1.00 59.69 84 ARG A N 1
ATOM 649 C CA . ARG A 1 84 ? 6.154 -7.174 -17.463 1.00 59.69 84 ARG A CA 1
ATOM 650 C C . ARG A 1 84 ? 6.336 -7.961 -16.161 1.00 59.69 84 ARG A C 1
ATOM 652 O O . ARG A 1 84 ? 6.144 -9.170 -16.151 1.00 59.69 84 ARG A O 1
ATOM 659 N N . THR A 1 85 ? 6.673 -7.265 -15.078 1.00 58.56 85 THR A N 1
ATOM 660 C CA . THR A 1 85 ? 6.804 -7.827 -13.731 1.00 58.56 85 THR A CA 1
ATOM 661 C C . THR A 1 85 ? 6.050 -6.916 -12.780 1.00 58.56 85 THR A C 1
ATOM 663 O O . THR A 1 85 ? 6.423 -5.753 -12.628 1.00 58.56 85 THR A O 1
ATOM 666 N N . LEU A 1 86 ? 4.982 -7.418 -12.157 1.00 64.69 86 LEU A N 1
ATOM 667 C CA . LEU A 1 86 ? 4.308 -6.655 -11.113 1.00 64.69 86 LEU A CA 1
ATOM 668 C C . LEU A 1 86 ? 5.143 -6.702 -9.831 1.00 64.69 86 LEU A C 1
ATOM 670 O O . LEU A 1 86 ? 5.422 -7.815 -9.371 1.00 64.69 86 LEU A O 1
ATOM 674 N N . PRO A 1 87 ? 5.514 -5.551 -9.246 1.00 65.38 87 PRO A N 1
ATOM 675 C CA . PRO A 1 87 ? 6.183 -5.547 -7.959 1.00 65.38 87 PRO A CA 1
ATOM 676 C C . PRO A 1 87 ? 5.310 -6.186 -6.881 1.00 65.38 87 PRO A C 1
ATOM 678 O O . PRO A 1 87 ? 4.084 -6.048 -6.892 1.00 65.38 87 PRO A O 1
ATOM 681 N N . GLU A 1 88 ? 5.950 -6.844 -5.920 1.00 68.94 88 GLU A N 1
ATOM 682 C CA . GLU A 1 88 ? 5.303 -7.184 -4.663 1.00 68.94 88 GLU A CA 1
ATOM 683 C C . GLU A 1 88 ? 4.952 -5.901 -3.910 1.00 68.94 88 GLU A C 1
ATOM 685 O O . GLU A 1 88 ? 5.800 -5.033 -3.674 1.00 68.94 88 GLU A O 1
ATOM 690 N N . LEU A 1 89 ? 3.671 -5.787 -3.572 1.00 69.06 89 LEU A N 1
ATOM 691 C CA . LEU A 1 89 ? 3.117 -4.692 -2.792 1.00 69.06 89 LEU A CA 1
ATOM 692 C C . LEU A 1 89 ? 3.225 -5.078 -1.315 1.00 69.06 89 LEU A C 1
ATOM 694 O O . LEU A 1 89 ? 2.709 -6.123 -0.916 1.00 69.06 89 LEU A O 1
ATOM 698 N N . THR A 1 90 ? 3.921 -4.258 -0.530 1.00 61.47 90 THR A N 1
ATOM 699 C CA . THR A 1 90 ? 4.083 -4.412 0.927 1.00 61.47 90 THR A CA 1
ATOM 700 C C . THR A 1 90 ? 3.576 -3.178 1.649 1.00 61.47 90 THR A C 1
ATOM 702 O O . THR A 1 90 ? 3.820 -2.053 1.143 1.00 61.47 90 THR A O 1
#

Solvent-accessible surface area (backbone atoms only — not comparable to full-atom values): 5308 Å² total; per-residue (Å²): 136,59,72,64,57,58,52,32,53,52,49,49,54,53,49,46,48,45,48,68,71,70,55,80,44,96,56,40,58,96,56,60,41,73,75,48,58,49,66,42,97,81,52,54,38,31,40,62,41,70,45,66,74,66,56,74,68,42,50,52,47,34,52,52,49,48,64,67,38,47,65,54,52,51,53,52,47,58,71,76,39,100,58,98,63,79,42,50,77,88

Radius of gyration: 13.04 Å; Cα contacts (8 Å, |Δi|>4): 100; chains: 1; bounding box: 34×23×35 Å

Secondary structure (DSSP, 8-state):
--HHHHHHHHHHHHHHHHHHHT---TTS-TTEEEEEEEE-TTSSEEEEEEEE-S-HHHHHHHHHHHHHHHHHHHHHHHHHS--SSPPEE-

Nearest PDB structures (foldseek):
  8bxa-assembly1_A  TM=9.048E-01  e=8.045E-09  Staphylococcus aureus subsp. aureus NCTC 8325
  7afq-assembly1_V  TM=8.960E-01  e=1.211E-08  Escherichia coli O26:H11
  2kzf-assembly1_A  TM=8.687E-01  e=1.171E-06  Thermotoga maritima
  6ye5-assembly1_A  TM=8.356E-01  e=2.163E-06  Staphylococcus aureus
  7pnu-assembly1_a  TM=8.341E-01  e=1.824E-04  Mus musculus

Sequence (90 aa):
MDRTERIAGEMRRALSDILRNDLKDPRIPTVTSVTNIKLAKDLKYAKVYISIYAGEEEKKAALAALRGSGGFIRKALGQKMIIRTLPELT

pLDDT: mean 70.73, std 8.1, range [49.5, 83.06]

Organism: NCBI:txid2840963